Protein AF-A0A0F7FSN2-F1 (afdb_monomer)

InterPro domains:
  IPR007278 Domain of unknown function DUF397 [PF04149] (2-55)

Sequence (56 aa):
MQWRKSSYSSGDTGACLETQITHDRLIAIGDSKDRSRGAFVFSGAAWSVFLRHVKG

Mean predicted aligned error: 5.34 Å

Organism: NCBI:txid408015

Radius of gyration: 12.02 Å; Cα contacts (8 Å, |Δi|>4): 75; chains: 1; bounding box: 34×24×30 Å

pLDDT: mean 85.16, std 13.02, range [56.03, 97.38]

Structure (mmCIF, N/CA/C/O backbone):
data_AF-A0A0F7FSN2-F1
#
_entry.id   AF-A0A0F7FSN2-F1
#
loop_
_atom_site.group_PDB
_atom_site.id
_atom_site.type_symbol
_atom_site.label_atom_id
_atom_site.label_alt_id
_atom_site.label_comp_id
_atom_site.label_asym_id
_atom_site.label_entity_id
_atom_site.label_seq_id
_atom_site.pdbx_PDB_ins_code
_atom_site.Cartn_x
_atom_site.Cartn_y
_atom_site.Cartn_z
_atom_site.occupancy
_atom_site.B_iso_or_equiv
_atom_site.auth_seq_id
_atom_site.auth_comp_id
_atom_site.auth_asym_id
_atom_site.auth_atom_id
_atom_site.pdbx_PDB_model_num
ATOM 1 N N . MET A 1 1 ? -3.243 14.476 0.229 1.00 63.03 1 MET A N 1
ATOM 2 C CA . MET A 1 1 ? -2.921 13.032 0.279 1.00 63.03 1 MET A CA 1
ATOM 3 C C . MET A 1 1 ? -1.478 12.901 -0.163 1.00 63.03 1 MET A C 1
ATOM 5 O O . MET A 1 1 ? -1.159 13.387 -1.236 1.00 63.03 1 MET A O 1
ATOM 9 N N . GLN A 1 2 ? -0.587 12.343 0.656 1.00 83.69 2 GLN A N 1
ATOM 10 C CA . GLN A 1 2 ? 0.848 12.242 0.344 1.00 83.69 2 GLN A CA 1
ATOM 11 C C . GLN A 1 2 ? 1.365 10.862 0.758 1.00 83.69 2 GLN A C 1
ATOM 13 O O . GLN A 1 2 ? 0.892 10.318 1.757 1.00 83.69 2 GLN A O 1
ATOM 18 N N . TRP A 1 3 ? 2.291 10.300 -0.020 1.00 88.25 3 TRP A N 1
ATOM 19 C CA . TRP A 1 3 ? 2.937 9.033 0.308 1.00 88.25 3 TRP A CA 1
ATOM 20 C C . TRP A 1 3 ? 3.874 9.204 1.503 1.00 88.25 3 TRP A C 1
ATOM 22 O O . TRP A 1 3 ? 4.696 10.118 1.543 1.00 88.25 3 TRP A O 1
ATOM 32 N N . ARG A 1 4 ? 3.754 8.307 2.481 1.00 88.62 4 ARG A N 1
ATOM 33 C CA . ARG A 1 4 ? 4.626 8.213 3.647 1.00 88.62 4 ARG A CA 1
ATOM 34 C C . ARG A 1 4 ? 5.460 6.946 3.554 1.00 88.62 4 ARG A C 1
ATOM 36 O O . ARG A 1 4 ? 4.928 5.835 3.509 1.00 88.62 4 ARG A O 1
ATOM 43 N N . LYS A 1 5 ? 6.772 7.134 3.585 1.00 84.12 5 LYS A N 1
ATOM 44 C CA . LYS A 1 5 ? 7.773 6.069 3.607 1.00 84.12 5 LYS A CA 1
ATOM 45 C C . LYS A 1 5 ? 7.829 5.380 4.973 1.00 84.12 5 LYS A C 1
ATOM 47 O O . LYS A 1 5 ? 7.631 6.024 6.006 1.00 84.12 5 LYS A O 1
ATOM 52 N N . SER A 1 6 ? 8.091 4.073 4.981 1.00 76.44 6 SER A N 1
ATOM 53 C CA . SER A 1 6 ? 8.305 3.316 6.221 1.00 76.44 6 SER A CA 1
ATOM 54 C C . SER A 1 6 ? 9.631 3.687 6.897 1.00 76.44 6 SER A C 1
ATOM 56 O O . SER A 1 6 ? 10.642 3.896 6.232 1.00 76.44 6 SER A O 1
ATOM 58 N N . SER A 1 7 ? 9.652 3.718 8.232 1.00 69.38 7 SER A N 1
ATOM 59 C CA . SER A 1 7 ? 10.863 3.992 9.026 1.00 69.38 7 SER A CA 1
ATOM 60 C C . SER A 1 7 ? 11.871 2.831 9.024 1.00 69.38 7 SER A C 1
ATOM 62 O O . SER A 1 7 ? 13.053 3.048 9.277 1.00 69.38 7 SER A O 1
ATOM 64 N N . TYR A 1 8 ? 11.431 1.616 8.674 1.00 66.75 8 TYR A N 1
ATOM 65 C CA . TYR A 1 8 ? 12.287 0.427 8.523 1.00 66.75 8 TYR A CA 1
ATOM 66 C C . TYR A 1 8 ? 13.032 0.380 7.179 1.00 66.75 8 TYR A C 1
ATOM 68 O O . TYR A 1 8 ? 13.748 -0.569 6.886 1.00 66.75 8 TYR A O 1
ATOM 76 N N . SER A 1 9 ? 12.866 1.408 6.348 1.00 64.88 9 SER A N 1
ATOM 77 C CA . SER A 1 9 ? 13.454 1.516 5.012 1.00 64.88 9 SER A CA 1
ATOM 78 C C . SER A 1 9 ? 14.717 2.389 4.972 1.00 64.88 9 SER A C 1
ATOM 80 O O . SER A 1 9 ? 15.004 3.020 3.957 1.00 64.88 9 SER A O 1
ATOM 82 N N . SER A 1 10 ? 15.451 2.445 6.085 1.00 57.19 10 SER A N 1
ATOM 83 C CA . SER A 1 10 ? 16.568 3.373 6.326 1.00 57.19 10 SER A CA 1
ATOM 84 C C . SER A 1 10 ? 17.936 2.697 6.139 1.00 57.19 10 SER A C 1
ATOM 86 O O . SER A 1 10 ? 18.777 2.744 7.030 1.00 57.19 10 SER A O 1
ATOM 88 N N . GLY A 1 11 ? 18.144 2.021 5.007 1.00 56.97 11 GLY A N 1
ATOM 89 C CA . GLY A 1 11 ? 19.418 1.385 4.647 1.00 56.97 11 GLY A CA 1
ATOM 90 C C . GLY A 1 11 ? 19.742 1.562 3.162 1.00 56.97 11 GLY A C 1
ATOM 91 O O . GLY A 1 11 ? 18.850 1.888 2.376 1.00 56.97 11 GLY A O 1
ATOM 92 N N . ASP A 1 12 ? 21.006 1.324 2.793 1.00 56.28 12 ASP A N 1
ATOM 93 C CA . ASP A 1 12 ? 21.652 1.572 1.482 1.00 56.28 12 ASP A CA 1
ATOM 94 C C . ASP A 1 12 ? 20.970 0.945 0.244 1.00 56.28 12 ASP A C 1
ATOM 96 O O . ASP A 1 12 ? 21.409 1.121 -0.888 1.00 56.28 12 ASP A O 1
ATOM 100 N N . THR A 1 13 ? 19.865 0.222 0.426 1.00 58.78 13 THR A N 1
ATOM 101 C CA . THR A 1 13 ? 19.081 -0.401 -0.648 1.00 58.78 13 THR A CA 1
ATOM 102 C C . THR A 1 13 ? 17.789 0.349 -0.987 1.00 58.78 13 THR A C 1
ATOM 104 O O . THR A 1 13 ? 17.054 -0.086 -1.878 1.00 58.78 13 THR A O 1
ATOM 107 N N . GLY A 1 14 ? 17.506 1.483 -0.336 1.00 58.09 14 GLY A N 1
ATOM 108 C CA . GLY A 1 14 ? 16.358 2.339 -0.639 1.00 58.09 14 GLY A CA 1
ATOM 109 C C . GLY A 1 14 ? 15.008 1.750 -0.209 1.00 58.09 14 GLY A C 1
ATOM 110 O O . GLY A 1 14 ? 14.854 0.552 0.027 1.00 58.09 14 GLY A O 1
ATOM 111 N N . ALA A 1 15 ? 13.999 2.611 -0.092 1.00 62.09 15 ALA A N 1
ATOM 112 C CA . ALA A 1 15 ? 12.674 2.194 0.352 1.00 62.09 15 ALA A CA 1
ATOM 113 C C . ALA A 1 15 ? 11.999 1.219 -0.613 1.00 62.09 15 ALA A C 1
ATOM 115 O O . ALA A 1 15 ? 12.085 1.392 -1.829 1.00 62.09 15 ALA A O 1
ATOM 116 N N . CYS A 1 16 ? 11.318 0.215 -0.055 1.00 80.62 16 CYS A N 1
ATOM 117 C CA . CYS A 1 16 ? 10.528 -0.763 -0.811 1.00 80.62 16 CYS A CA 1
ATOM 118 C C . CYS A 1 16 ? 9.022 -0.610 -0.584 1.00 80.62 16 CYS A C 1
ATOM 120 O O . CYS A 1 16 ? 8.253 -1.175 -1.338 1.00 80.62 16 CYS A O 1
ATOM 122 N N . LEU A 1 17 ? 8.571 0.096 0.460 1.00 85.81 17 LEU A N 1
ATOM 123 C CA . LEU A 1 17 ? 7.142 0.229 0.756 1.00 85.81 17 LEU A CA 1
ATOM 124 C C . LEU A 1 17 ? 6.795 1.632 1.241 1.00 85.81 17 LEU A C 1
ATOM 126 O O . LEU A 1 17 ? 7.459 2.208 2.112 1.00 85.81 17 LEU A O 1
ATOM 130 N N . GLU A 1 18 ? 5.694 2.144 0.713 1.00 90.50 18 GLU A N 1
ATOM 131 C CA . GLU A 1 18 ? 5.101 3.411 1.102 1.00 90.50 18 GLU A CA 1
ATOM 132 C C . GLU A 1 18 ? 3.594 3.278 1.263 1.00 90.50 18 GLU A C 1
ATOM 134 O O . GLU A 1 18 ? 2.957 2.403 0.678 1.00 90.50 18 GLU A O 1
ATOM 139 N N . THR A 1 19 ? 3.021 4.174 2.061 1.00 92.06 19 THR A N 1
ATOM 140 C CA . THR A 1 19 ? 1.588 4.174 2.368 1.00 92.06 19 THR A CA 1
ATOM 141 C C . THR A 1 19 ? 0.968 5.539 2.106 1.00 92.06 19 THR A C 1
ATOM 143 O O . THR A 1 19 ? 1.623 6.561 2.298 1.00 92.06 19 THR A O 1
ATOM 146 N N . GLN A 1 20 ? -0.292 5.582 1.692 1.00 94.19 20 GLN A N 1
ATOM 147 C CA . GLN A 1 20 ? -1.056 6.818 1.534 1.00 94.19 20 GLN A CA 1
ATOM 148 C C . GLN A 1 20 ? -2.51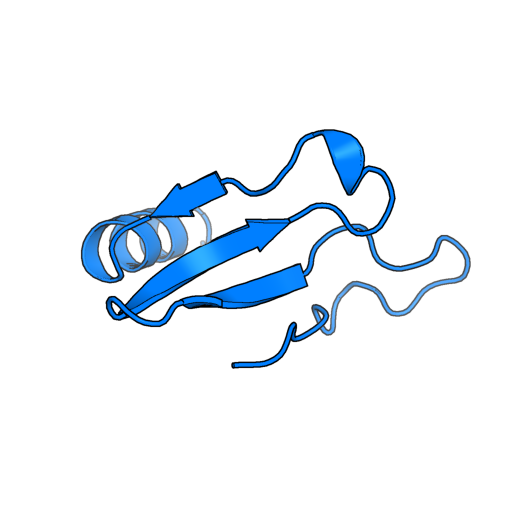8 6.573 1.919 1.00 94.19 20 GLN A C 1
ATOM 150 O O . GLN A 1 20 ? -3.055 5.494 1.685 1.00 94.19 20 GLN A O 1
ATOM 155 N N . ILE A 1 21 ? -3.172 7.589 2.485 1.00 95.31 21 ILE A N 1
ATOM 156 C CA . ILE A 1 21 ? -4.634 7.612 2.618 1.00 95.31 21 ILE A CA 1
ATOM 157 C C . ILE A 1 21 ? -5.215 8.237 1.34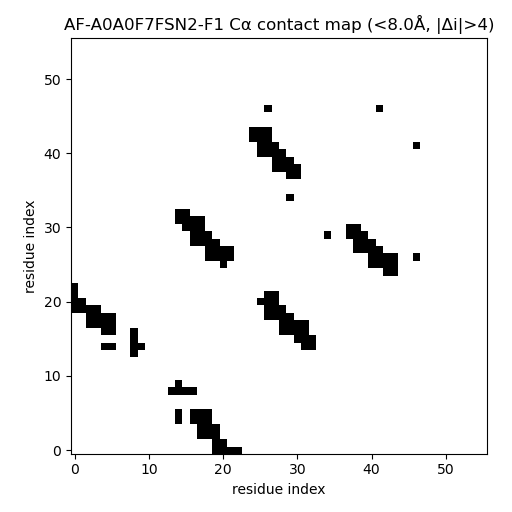8 1.00 95.31 21 ILE A C 1
ATOM 159 O O . ILE A 1 21 ? -4.834 9.358 0.992 1.00 95.31 21 ILE A O 1
ATOM 163 N N . THR A 1 22 ? -6.103 7.519 0.668 1.00 94.31 22 THR A N 1
ATOM 164 C CA . THR A 1 22 ? -6.775 7.961 -0.564 1.00 94.31 22 THR A CA 1
ATOM 165 C C . THR A 1 22 ? -7.928 8.927 -0.265 1.00 94.31 22 THR A C 1
ATOM 167 O O . THR A 1 22 ? -8.290 9.165 0.892 1.00 94.31 22 THR A O 1
ATOM 170 N N . HIS A 1 23 ? -8.533 9.505 -1.307 1.00 93.69 23 HIS A N 1
ATOM 171 C CA . HIS A 1 23 ? -9.641 10.451 -1.146 1.00 93.69 23 HIS A CA 1
ATOM 172 C C . HIS A 1 23 ? -10.868 9.839 -0.468 1.00 93.69 23 HIS A C 1
ATOM 174 O O . HIS A 1 23 ? -11.472 10.463 0.407 1.00 93.69 23 HIS A O 1
ATOM 180 N N . ASP A 1 24 ? -11.182 8.605 -0.821 1.00 94.94 24 ASP A N 1
ATOM 181 C CA . ASP A 1 24 ? -12.262 7.791 -0.277 1.00 94.94 24 ASP A CA 1
ATOM 182 C C . ASP A 1 24 ? -11.891 7.094 1.047 1.00 94.94 24 ASP A C 1
ATOM 184 O O . ASP A 1 24 ? -12.597 6.197 1.500 1.00 94.94 24 ASP A O 1
ATOM 188 N N . ARG A 1 25 ? -10.823 7.554 1.721 1.00 93.94 25 ARG A N 1
ATOM 189 C CA . ARG A 1 25 ? -10.361 7.072 3.038 1.00 93.94 25 ARG A CA 1
ATOM 190 C C . ARG A 1 25 ? -9.921 5.602 3.052 1.00 93.94 25 ARG A C 1
ATOM 192 O O . ARG A 1 25 ? -9.997 4.943 4.092 1.00 93.94 25 ARG A O 1
ATOM 199 N N . LEU A 1 26 ? -9.421 5.097 1.929 1.00 96.69 26 LEU A N 1
ATOM 200 C CA . LEU A 1 26 ? -8.759 3.797 1.851 1.00 96.69 26 LEU A CA 1
ATOM 201 C C . LEU A 1 26 ? -7.264 3.930 2.155 1.00 96.69 26 LEU A C 1
ATOM 203 O O . LEU A 1 26 ? -6.685 5.018 2.111 1.00 96.69 26 LEU A O 1
ATOM 207 N N . ILE A 1 27 ? -6.641 2.802 2.485 1.00 96.06 27 ILE A N 1
ATOM 208 C CA . ILE A 1 27 ? -5.200 2.685 2.702 1.00 96.06 27 ILE A CA 1
ATOM 209 C C . ILE A 1 27 ? -4.579 2.099 1.438 1.00 96.06 27 ILE A C 1
ATOM 211 O O . ILE A 1 27 ? -4.817 0.935 1.121 1.00 96.06 27 ILE A O 1
ATOM 215 N N . ALA A 1 28 ? -3.781 2.899 0.734 1.00 95.62 28 ALA A N 1
ATOM 216 C CA . ALA A 1 28 ? -2.985 2.459 -0.403 1.00 95.62 28 ALA A CA 1
ATOM 217 C C . ALA A 1 28 ? -1.565 2.103 0.050 1.00 95.62 28 ALA A C 1
ATOM 219 O O . ALA A 1 28 ? -0.943 2.859 0.801 1.00 95.62 28 ALA A O 1
ATOM 220 N N . ILE A 1 29 ? -1.049 0.971 -0.426 1.00 93.38 29 ILE A N 1
ATOM 221 C CA . ILE A 1 29 ? 0.302 0.471 -0.160 1.00 93.38 29 ILE A CA 1
ATOM 222 C C . ILE A 1 29 ? 0.983 0.226 -1.498 1.00 93.38 29 ILE A C 1
ATOM 224 O O . ILE A 1 29 ? 0.514 -0.586 -2.294 1.00 93.38 29 ILE A O 1
ATOM 228 N N . GLY A 1 30 ? 2.072 0.943 -1.752 1.00 92.19 30 GLY A N 1
ATOM 229 C CA . GLY A 1 30 ? 2.811 0.867 -3.008 1.00 92.19 30 GLY A CA 1
ATOM 230 C C . GLY A 1 30 ? 4.269 0.503 -2.784 1.00 92.19 30 GLY A C 1
ATOM 231 O O . GLY A 1 30 ? 4.852 0.858 -1.756 1.00 92.19 30 GLY A O 1
ATOM 232 N N . ASP A 1 31 ? 4.856 -0.161 -3.777 1.00 89.38 31 ASP A N 1
ATOM 233 C CA . ASP A 1 31 ? 6.298 -0.367 -3.843 1.00 89.38 31 ASP A CA 1
ATOM 234 C C . ASP A 1 31 ? 6.946 0.824 -4.552 1.00 89.38 3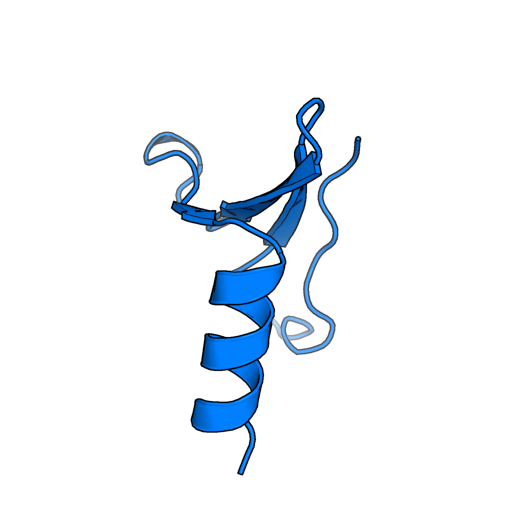1 ASP A C 1
ATOM 236 O O . ASP A 1 31 ? 6.645 1.131 -5.708 1.00 89.38 31 ASP A O 1
ATOM 240 N N . SER A 1 32 ? 7.833 1.534 -3.855 1.00 85.25 32 SER A N 1
ATOM 241 C CA . SER A 1 32 ? 8.548 2.669 -4.440 1.00 85.25 32 SER A CA 1
ATOM 242 C C . SER A 1 32 ? 9.486 2.281 -5.581 1.00 85.25 32 SER A C 1
ATOM 244 O O . SER A 1 32 ?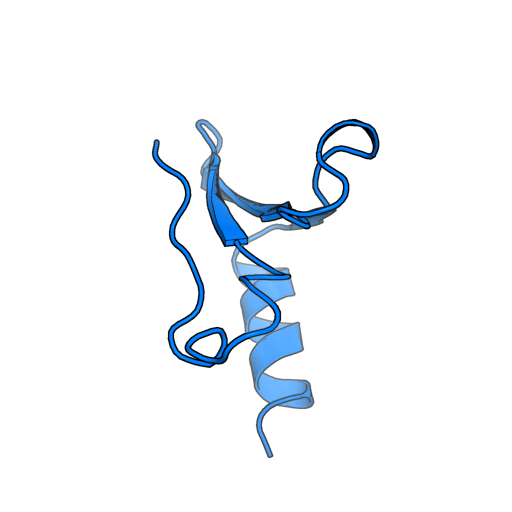 9.793 3.142 -6.405 1.00 85.25 32 SER A O 1
ATOM 246 N N . LYS A 1 33 ? 9.910 1.016 -5.653 1.00 84.75 33 LYS A N 1
ATOM 247 C CA . LYS A 1 33 ? 10.777 0.472 -6.704 1.00 84.75 33 LYS A CA 1
ATOM 248 C C . LYS A 1 33 ? 10.002 0.025 -7.941 1.00 84.75 33 LYS A C 1
ATOM 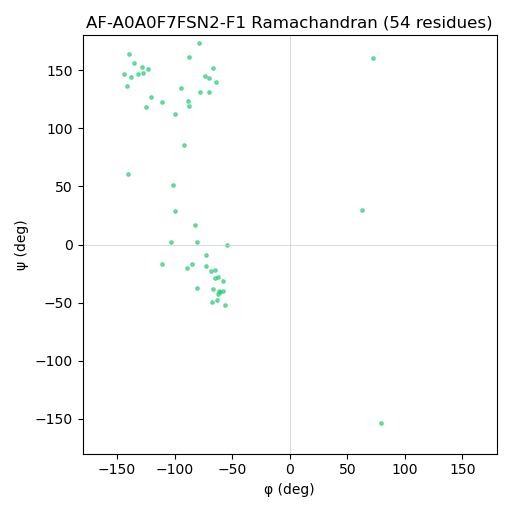250 O O . LYS A 1 33 ? 10.611 -0.109 -8.996 1.00 84.75 33 LYS A O 1
ATOM 255 N N . ASP A 1 34 ? 8.685 -0.153 -7.836 1.00 87.38 34 ASP A N 1
ATOM 256 C CA . ASP A 1 34 ? 7.853 -0.635 -8.940 1.00 87.38 34 ASP A CA 1
ATOM 257 C C . ASP A 1 34 ? 6.495 0.084 -9.008 1.00 87.38 34 ASP A C 1
ATOM 259 O O . ASP A 1 34 ? 5.415 -0.495 -8.878 1.00 87.38 34 ASP A O 1
ATOM 263 N N . ARG A 1 35 ? 6.548 1.410 -9.199 1.00 86.50 35 ARG A N 1
ATOM 264 C CA . ARG A 1 35 ? 5.353 2.274 -9.224 1.00 86.50 35 ARG A CA 1
ATO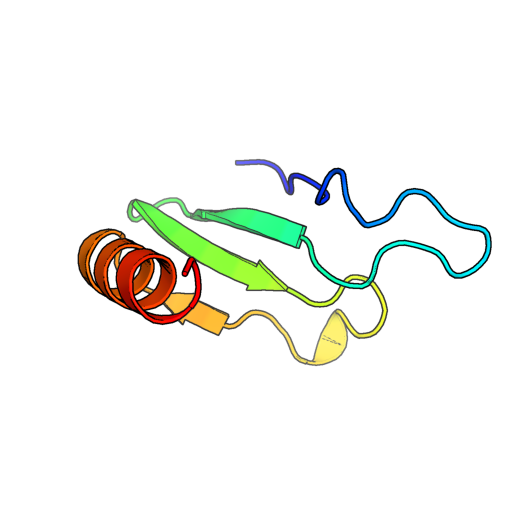M 265 C C . ARG A 1 35 ? 4.374 1.949 -10.343 1.00 86.50 35 ARG A C 1
ATOM 267 O O . ARG A 1 35 ? 3.187 2.228 -10.196 1.00 86.50 35 ARG A O 1
ATOM 274 N N . SER A 1 36 ? 4.854 1.403 -11.459 1.00 90.31 36 SER A N 1
ATOM 275 C CA . SER A 1 36 ? 4.013 1.088 -12.617 1.00 90.31 36 SER A CA 1
ATOM 276 C C . SER A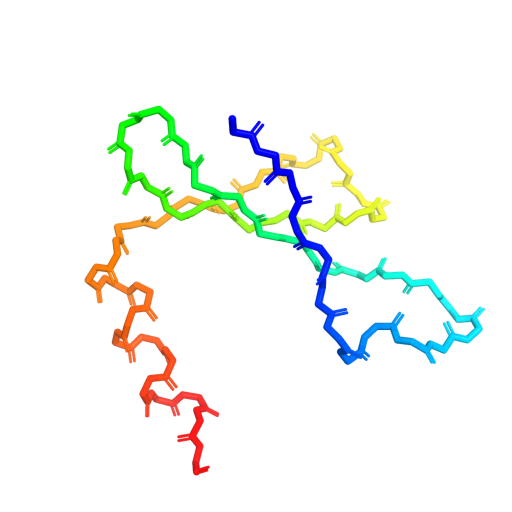 1 36 ? 3.037 -0.053 -12.330 1.00 90.31 36 SER A C 1
ATOM 278 O O . SER A 1 36 ? 1.983 -0.112 -12.959 1.00 90.31 36 SER A O 1
ATOM 280 N N . ARG A 1 37 ? 3.326 -0.909 -11.339 1.00 89.88 37 ARG A N 1
ATOM 281 C CA . ARG A 1 37 ? 2.400 -1.950 -10.863 1.00 89.88 37 ARG A CA 1
ATOM 282 C C . ARG A 1 37 ? 1.224 -1.408 -10.050 1.00 89.88 37 ARG A C 1
ATOM 284 O O . ARG A 1 37 ? 0.295 -2.159 -9.766 1.00 89.88 37 ARG A O 1
ATOM 291 N N . GLY A 1 38 ? 1.236 -0.124 -9.694 1.00 92.62 38 GLY A N 1
ATOM 292 C CA . GLY A 1 38 ? 0.193 0.500 -8.890 1.00 92.62 38 GLY A CA 1
ATOM 293 C C . GLY A 1 38 ? 0.335 0.206 -7.395 1.00 92.62 38 GLY A C 1
ATOM 294 O O . GLY A 1 38 ? 1.434 -0.002 -6.881 1.00 92.62 38 GLY A O 1
ATOM 295 N N . ALA A 1 39 ? -0.788 0.250 -6.680 1.00 94.38 39 ALA A N 1
ATOM 296 C CA . ALA A 1 39 ? -0.839 0.072 -5.234 1.00 94.38 39 ALA A CA 1
ATOM 297 C C . ALA A 1 39 ? -1.934 -0.921 -4.843 1.00 94.38 39 ALA A C 1
ATOM 299 O O . ALA A 1 39 ? -3.000 -0.961 -5.457 1.00 94.38 39 ALA A O 1
ATOM 300 N N . PHE A 1 40 ? -1.694 -1.673 -3.772 1.00 94.50 40 PHE A N 1
ATOM 301 C CA . PHE A 1 40 ? -2.740 -2.441 -3.109 1.00 94.50 40 PHE A CA 1
ATOM 302 C C . PHE A 1 40 ? -3.581 -1.503 -2.253 1.00 94.50 40 PHE A C 1
ATOM 304 O O . PHE A 1 40 ? -3.033 -0.707 -1.490 1.00 94.50 40 PHE A O 1
ATOM 311 N N . VAL A 1 41 ? -4.904 -1.593 -2.372 1.00 96.25 41 VAL A N 1
ATOM 312 C CA . VAL A 1 41 ? -5.831 -0.685 -1.695 1.00 96.25 41 VAL A CA 1
ATOM 313 C C . VAL A 1 41 ? -6.749 -1.479 -0.777 1.00 96.25 41 VAL A C 1
ATOM 315 O O . VAL A 1 41 ? -7.397 -2.433 -1.200 1.00 96.25 41 VAL A O 1
ATOM 318 N N . PHE A 1 42 ? -6.810 -1.071 0.488 1.00 96.62 42 PHE A N 1
ATOM 319 C CA . PHE A 1 42 ? -7.573 -1.751 1.530 1.00 96.62 42 PHE A CA 1
ATOM 320 C C . PHE A 1 42 ? -8.483 -0.781 2.275 1.00 96.62 42 PHE A C 1
ATOM 322 O O . PHE A 1 42 ? -8.166 0.398 2.444 1.00 96.62 42 PHE A O 1
ATOM 329 N N . SER A 1 43 ? -9.582 -1.299 2.825 1.00 97.38 43 SER A N 1
ATOM 330 C CA . SER A 1 43 ? -10.308 -0.575 3.867 1.00 97.38 43 SER A CA 1
ATOM 331 C C . SER A 1 43 ? -9.453 -0.469 5.136 1.00 97.38 43 SER A C 1
ATOM 333 O O . SER A 1 43 ? -8.643 -1.352 5.440 1.00 97.38 43 SER A O 1
ATOM 335 N N . GLY A 1 44 ? -9.668 0.583 5.931 1.00 94.31 44 GLY A N 1
ATOM 336 C CA . GLY A 1 44 ? -8.981 0.735 7.220 1.00 94.31 44 GLY A CA 1
ATOM 337 C C . GLY A 1 44 ? -9.233 -0.437 8.181 1.00 94.31 44 GLY A C 1
ATOM 338 O O . GLY A 1 44 ? -8.343 -0.816 8.945 1.00 94.31 44 GLY A O 1
ATOM 339 N N . ALA A 1 45 ? -10.412 -1.065 8.103 1.00 95.56 45 ALA A N 1
ATOM 340 C CA . ALA A 1 45 ? -10.758 -2.242 8.898 1.00 95.56 45 ALA A CA 1
ATOM 341 C C . ALA A 1 45 ? -9.922 -3.471 8.504 1.00 95.56 45 ALA A C 1
ATOM 343 O O . ALA A 1 45 ? -9.321 -4.101 9.376 1.00 95.56 45 ALA A O 1
ATOM 344 N N . ALA A 1 46 ? -9.829 -3.778 7.205 1.00 96.06 46 ALA A N 1
ATOM 345 C CA . ALA A 1 46 ? -9.030 -4.898 6.706 1.00 96.06 46 ALA A CA 1
ATOM 346 C C . ALA A 1 46 ? -7.540 -4.709 7.021 1.00 96.06 46 ALA A C 1
ATOM 348 O O . ALA A 1 46 ? -6.888 -5.629 7.514 1.00 96.06 46 ALA A O 1
ATOM 349 N N . TRP A 1 47 ? -7.026 -3.490 6.834 1.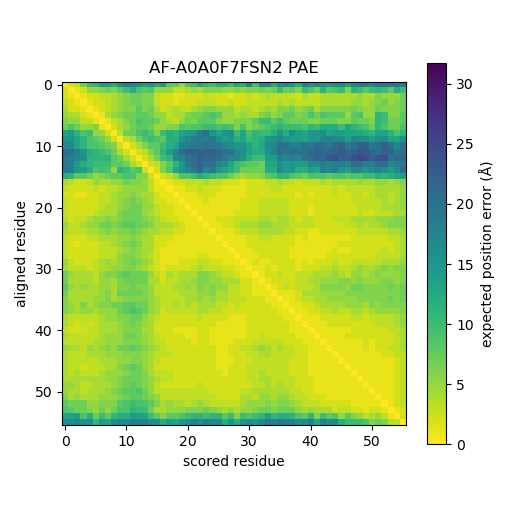00 93.75 47 TRP A N 1
ATOM 350 C CA . TRP A 1 47 ? -5.645 -3.157 7.176 1.00 93.75 47 TRP A CA 1
ATOM 351 C C . TRP A 1 47 ? -5.350 -3.359 8.669 1.00 93.75 47 TRP A C 1
ATOM 353 O O . TRP A 1 47 ? -4.327 -3.928 9.045 1.00 93.75 47 TRP A O 1
ATOM 363 N N . SER A 1 48 ? -6.287 -2.970 9.536 1.00 92.62 48 SER A N 1
ATOM 364 C CA . SER A 1 48 ? -6.154 -3.153 10.985 1.00 92.62 48 SER A CA 1
ATOM 365 C C . SER A 1 48 ? -6.172 -4.629 11.401 1.00 92.62 48 SER A C 1
ATOM 367 O O . SER A 1 48 ? -5.437 -5.013 12.309 1.00 92.62 48 SER A O 1
ATOM 369 N N . VAL A 1 49 ? -6.995 -5.466 10.753 1.00 95.56 49 VAL A N 1
ATOM 370 C CA . VAL A 1 49 ? -7.004 -6.928 10.964 1.00 95.56 49 VAL A CA 1
ATOM 371 C C . VAL A 1 49 ? -5.666 -7.538 10.557 1.00 95.56 49 VAL A C 1
ATOM 373 O O . VAL A 1 49 ? -5.091 -8.295 11.337 1.00 95.56 49 VAL A O 1
ATOM 376 N N . PHE A 1 50 ? -5.160 -7.173 9.375 1.00 92.12 50 PHE A N 1
ATOM 377 C CA . PHE A 1 50 ? -3.864 -7.627 8.879 1.00 92.12 50 PHE A CA 1
ATOM 378 C C . PHE A 1 50 ? -2.745 -7.294 9.868 1.00 92.12 50 PHE A C 1
ATOM 380 O O . PHE A 1 50 ? -2.026 -8.192 10.298 1.00 92.12 50 PHE A O 1
ATOM 387 N N . LEU A 1 51 ? -2.653 -6.031 10.304 1.00 91.44 51 LEU A N 1
ATOM 388 C CA . LEU A 1 51 ? -1.628 -5.596 11.254 1.00 91.44 51 LEU A CA 1
ATOM 389 C C . LEU A 1 51 ? -1.668 -6.377 12.569 1.00 91.44 51 LEU A C 1
ATOM 391 O O . LEU A 1 51 ? -0.611 -6.722 13.078 1.00 91.44 51 LEU A O 1
ATOM 395 N N . ARG A 1 52 ? -2.853 -6.694 13.106 1.00 94.31 52 ARG A N 1
ATOM 396 C CA . ARG A 1 52 ? -2.962 -7.527 14.317 1.00 94.31 52 ARG A CA 1
ATOM 397 C C . ARG A 1 52 ? -2.473 -8.960 14.117 1.00 94.31 52 ARG A C 1
ATOM 399 O O . ARG A 1 52 ? -2.048 -9.570 15.084 1.00 94.31 52 ARG A O 1
ATOM 406 N N . HIS A 1 53 ? -2.566 -9.500 12.903 1.00 92.19 53 HIS A N 1
ATOM 407 C CA . HIS A 1 53 ? -2.085 -10.850 12.601 1.00 92.19 53 HIS A CA 1
ATOM 408 C C . HIS A 1 53 ? -0.575 -10.902 12.366 1.00 92.19 53 HIS A C 1
ATOM 410 O O . HIS A 1 53 ? 0.063 -11.874 12.749 1.00 92.19 53 HIS A O 1
ATOM 416 N N . VAL A 1 54 ? -0.002 -9.885 11.717 1.00 90.31 54 VAL A N 1
ATOM 417 C CA . VAL A 1 54 ? 1.431 -9.891 11.364 1.00 90.31 54 VAL A CA 1
ATOM 418 C C . VAL A 1 54 ? 2.327 -9.292 12.443 1.00 90.31 54 VAL A C 1
ATOM 420 O O . VAL A 1 54 ? 3.530 -9.538 12.451 1.00 90.31 54 VAL A O 1
ATOM 423 N N . LYS A 1 55 ? 1.759 -8.484 13.340 1.00 75.69 55 LYS A N 1
ATOM 424 C CA . LYS A 1 55 ? 2.460 -7.887 14.473 1.00 75.69 55 LYS A CA 1
ATOM 425 C C . LYS A 1 55 ? 2.295 -8.824 15.671 1.00 75.69 55 LYS A C 1
ATOM 427 O O . LYS A 1 55 ? 1.332 -8.685 16.419 1.00 75.69 55 LYS A O 1
ATOM 432 N N . GLY A 1 56 ? 3.185 -9.813 15.763 1.00 56.03 56 GLY A N 1
ATOM 433 C CA . GLY A 1 56 ? 3.363 -10.630 16.969 1.00 56.03 56 GLY A CA 1
ATOM 434 C C . GLY A 1 56 ? 3.789 -9.780 18.157 1.00 56.03 56 GLY A C 1
ATOM 435 O O . GLY A 1 56 ? 4.595 -8.844 17.938 1.00 56.03 56 GLY A O 1
#

Nearest PDB structures (foldseek):
  6kwu-assembly1_O  TM=4.575E-01  e=7.466E+00  Borreliella burgdorferi B31

Secondary structure (DSSP, 8-state):
---EE-TT--STT----EEEE-TTS-EEEE-TT-GGG-EEEE-HHHHHHHHHHH--

Solvent-accessible surface area (ba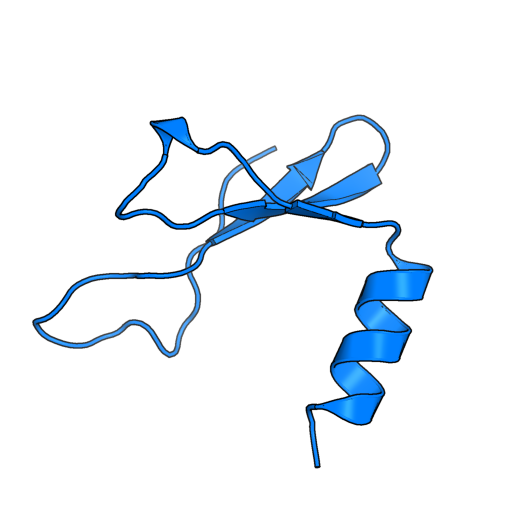ckbone atoms only — not comparable to full-atom values): 3401 Å² total; per-residue (Å²): 123,63,80,44,71,52,84,89,38,80,53,102,82,56,53,59,49,31,36,29,56,47,95,89,62,30,41,33,42,29,34,71,79,46,59,89,81,46,60,53,75,36,51,60,66,59,51,52,54,50,48,62,71,73,54,124

Foldseek 3Di:
DDWDFDPVQPDPVGTQWIWDQDPVRWIWIGGPVCCVVPTDTGHPVVVVVVCVVVVD